Protein AF-A0A4Y2CU66-F1 (afdb_monomer)

Secondary structure (DSSP, 8-state):
----PPTTGGGT-HIIIIIHHHHHHHHTSS----HHHHHHHHHHHHHHPPTTHHHHHHHHHHHHHHHHHHTTT---GGG-----

pLDDT: mean 81.7, std 14.38, range [34.88, 96.12]

Foldseek 3Di:
DPPPQDPVNLLQDLCNPPVVVPLCCQLVVDDDDDPVSSVVSSVVCVVPPDPCPVVVSVVSNVVSVVQCVVVVNDDCVVVDDDDD

Mean predicted aligned error: 7.47 Å

Sequence (84 aa):
MDRTWPPRSTALNPLGFFFWGHTKSLVYETPVDSAEDLVARIVVDKINTTPGILERVRQSFLRRCELCNDTRGRCFEHLLRVFL

Organism: Araneus ventricosus (NCBI:txid182803)

Nearest PDB structures (foldseek):
  3k9k-assembly3_B  TM=8.432E-01  e=4.134E-01  Homo sapiens

InterPro domains:
  IPR036397 Ribonuclease H superfamily [G3DSA:3.30.420.10] (2-77)

Solvent-accessible surface area (backbone atoms only — not comparable to full-atom values): 5250 Å² total; per-residue (Å²): 134,85,80,83,69,60,91,78,44,51,76,68,36,61,58,61,67,39,49,56,53,52,52,47,58,62,54,62,68,48,91,73,90,44,72,66,56,48,53,51,40,55,55,50,50,69,71,65,57,59,88,65,50,67,55,52,50,51,55,50,46,51,54,42,52,52,49,30,57,78,51,70,68,45,94,49,71,93,72,56,76,91,73,131

Radius of gyration: 15.37 Å; Cα contacts (8 Å, |Δi|>4): 39; chains: 1; bounding box: 34×32×37 Å

Structure (mmCIF, N/CA/C/O backbone):
data_AF-A0A4Y2CU66-F1
#
_entry.id   AF-A0A4Y2CU66-F1
#
loop_
_atom_site.group_PDB
_atom_site.id
_atom_site.type_symbol
_atom_site.label_atom_id
_atom_site.label_alt_id
_atom_site.label_comp_id
_atom_site.label_asym_id
_atom_site.label_entity_id
_atom_site.label_seq_id
_atom_site.pdbx_PDB_ins_code
_atom_site.Cartn_x
_atom_site.Cartn_y
_atom_site.Cartn_z
_atom_site.occupancy
_atom_site.B_iso_or_equiv
_atom_site.auth_seq_id
_atom_site.auth_comp_id
_atom_site.auth_asym_id
_atom_site.auth_atom_id
_atom_site.pdbx_PDB_model_num
ATOM 1 N N . MET A 1 1 ? 10.265 23.352 -4.931 1.00 34.88 1 MET A N 1
ATOM 2 C CA . MET A 1 1 ? 10.549 22.018 -5.502 1.00 34.88 1 MET A CA 1
ATOM 3 C C . MET A 1 1 ? 9.277 21.521 -6.158 1.00 34.88 1 MET A 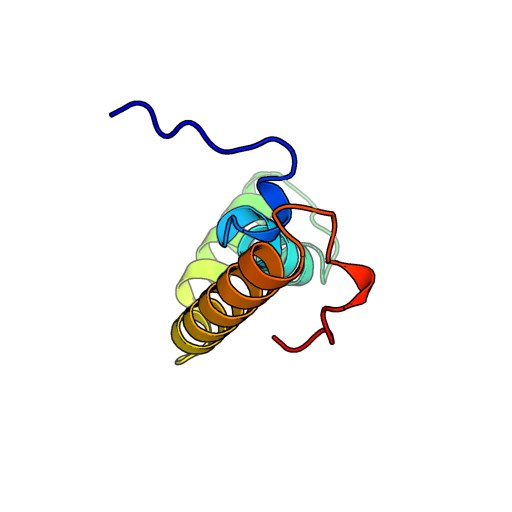C 1
ATOM 5 O O . MET A 1 1 ? 8.426 20.956 -5.485 1.00 34.88 1 MET A O 1
ATOM 9 N N . ASP A 1 2 ? 9.122 21.825 -7.441 1.00 41.69 2 ASP A N 1
ATOM 10 C CA . ASP A 1 2 ? 8.030 21.317 -8.263 1.00 41.69 2 ASP A CA 1
ATOM 11 C C . ASP A 1 2 ? 8.345 19.856 -8.611 1.00 41.69 2 ASP A C 1
ATOM 13 O O . ASP A 1 2 ? 9.262 19.574 -9.384 1.00 41.69 2 ASP A O 1
ATOM 17 N N . ARG A 1 3 ? 7.680 18.908 -7.941 1.00 42.97 3 ARG A N 1
ATOM 18 C CA . ARG A 1 3 ? 7.747 17.493 -8.320 1.00 42.97 3 ARG A CA 1
ATOM 19 C C . ARG A 1 3 ? 6.798 17.308 -9.497 1.00 42.97 3 ARG A C 1
ATOM 21 O O . ARG A 1 3 ? 5.667 16.864 -9.315 1.00 42.97 3 ARG A O 1
ATOM 28 N N . THR A 1 4 ? 7.275 17.657 -10.686 1.00 44.88 4 THR A N 1
ATOM 29 C CA . THR A 1 4 ? 6.627 17.383 -11.971 1.00 44.88 4 THR A CA 1
ATOM 30 C C . THR A 1 4 ? 6.531 15.876 -12.158 1.00 44.88 4 THR A C 1
ATOM 32 O O . THR A 1 4 ? 7.422 15.225 -12.700 1.00 44.88 4 THR A O 1
ATOM 35 N N . TRP A 1 5 ? 5.464 15.277 -1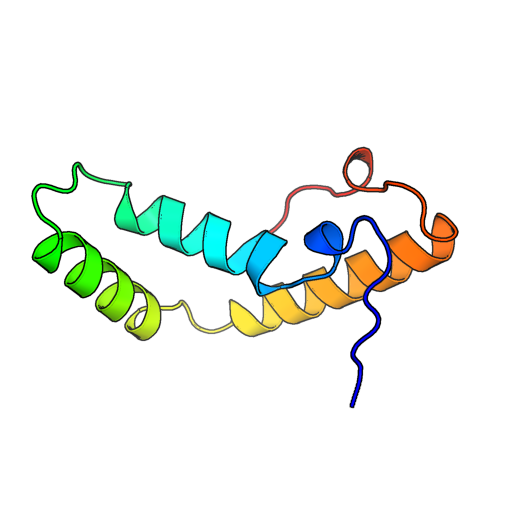1.635 1.00 53.94 5 TRP A N 1
ATOM 36 C CA . TRP A 1 5 ? 5.244 13.860 -11.838 1.00 53.94 5 TRP A CA 1
ATOM 37 C C . TRP A 1 5 ? 4.633 13.628 -13.224 1.00 53.94 5 TRP A C 1
ATOM 39 O O . TRP A 1 5 ? 3.630 14.266 -13.553 1.00 53.94 5 TRP A O 1
ATOM 49 N N . PRO A 1 6 ? 5.190 12.722 -14.045 1.00 51.72 6 PRO A N 1
ATOM 50 C CA . PRO A 1 6 ? 4.642 12.436 -15.364 1.00 51.72 6 PRO A CA 1
ATOM 51 C C . PRO A 1 6 ? 3.196 11.893 -15.306 1.00 51.72 6 PRO A C 1
ATOM 53 O O . PRO A 1 6 ? 2.798 11.258 -14.320 1.00 51.72 6 PRO A O 1
ATOM 56 N N . PRO A 1 7 ? 2.395 12.083 -16.372 1.00 48.25 7 PRO A N 1
ATOM 57 C CA . PRO A 1 7 ? 1.077 11.460 -16.494 1.00 48.25 7 PRO A CA 1
ATOM 58 C C . PRO A 1 7 ? 1.199 9.934 -16.329 1.00 48.25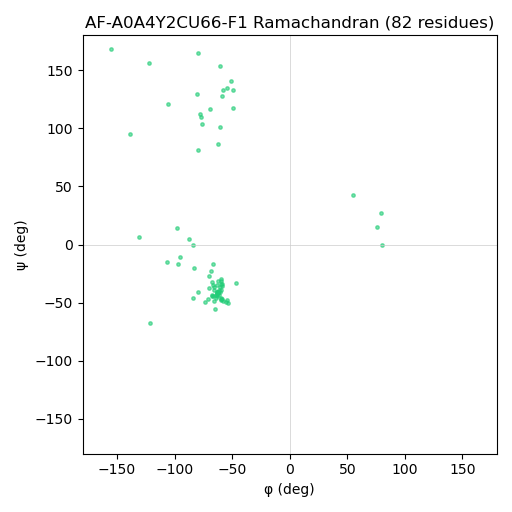 7 PRO A C 1
ATOM 60 O O . PRO A 1 7 ? 2.082 9.334 -16.935 1.00 48.25 7 PRO A O 1
ATOM 63 N N . ARG A 1 8 ? 0.307 9.305 -15.542 1.00 59.16 8 ARG A N 1
ATOM 64 C CA . ARG A 1 8 ? 0.383 7.896 -15.050 1.00 59.16 8 ARG A CA 1
ATOM 65 C C . ARG A 1 8 ? 1.311 7.657 -13.853 1.00 59.16 8 ARG A C 1
ATOM 67 O O . ARG A 1 8 ? 1.759 6.545 -13.587 1.00 59.16 8 ARG A O 1
ATOM 74 N N . SER A 1 9 ? 1.490 8.705 -13.053 1.00 62.34 9 SER A N 1
ATOM 75 C CA . SER A 1 9 ? 2.196 8.698 -11.774 1.00 62.34 9 SER A CA 1
ATOM 76 C C . SER A 1 9 ? 1.864 7.573 -10.805 1.00 62.34 9 SER A C 1
ATOM 78 O O . SER A 1 9 ? 2.709 7.136 -10.022 1.00 62.34 9 SER A O 1
ATOM 80 N N . THR A 1 10 ? 0.615 7.131 -10.836 1.00 67.50 10 THR A N 1
ATOM 81 C CA . THR A 1 10 ? 0.021 6.257 -9.833 1.00 67.50 10 THR A CA 1
ATOM 82 C C . THR A 1 10 ? 0.760 4.926 -9.720 1.00 67.50 10 THR A C 1
ATOM 84 O O . THR A 1 10 ? 0.878 4.393 -8.620 1.00 67.50 10 THR A O 1
ATOM 87 N N . ALA A 1 11 ? 1.332 4.431 -10.825 1.00 73.62 11 ALA A N 1
ATOM 88 C CA . ALA A 1 11 ? 2.140 3.215 -10.838 1.00 73.62 11 ALA A CA 1
ATOM 89 C C . ALA A 1 11 ? 3.478 3.362 -10.098 1.00 73.62 11 ALA A C 1
ATOM 91 O O . ALA A 1 11 ? 4.031 2.360 -9.653 1.00 73.62 11 ALA A O 1
ATOM 92 N N . LEU A 1 12 ? 3.988 4.583 -9.938 1.00 83.56 12 LEU A N 1
ATOM 93 C CA . LEU A 1 12 ? 5.251 4.870 -9.263 1.00 83.56 12 LEU A CA 1
ATOM 94 C C . LEU A 1 12 ? 5.056 5.504 -7.877 1.00 83.56 12 LEU A C 1
ATOM 96 O O . LEU A 1 12 ? 5.992 5.512 -7.094 1.00 83.56 12 LEU A O 1
ATOM 100 N N . ASN A 1 13 ? 3.872 6.012 -7.530 1.00 85.94 13 ASN A N 1
ATOM 101 C CA . ASN A 1 13 ? 3.609 6.571 -6.202 1.00 85.94 13 ASN A CA 1
ATOM 102 C C . ASN A 1 13 ? 3.380 5.452 -5.158 1.00 85.94 13 ASN A C 1
ATOM 104 O O . ASN A 1 13 ? 2.324 4.814 -5.212 1.00 85.94 13 ASN A O 1
ATOM 108 N N . PRO A 1 14 ? 4.272 5.247 -4.163 1.00 84.88 14 PRO A N 1
ATOM 109 C CA . PRO A 1 14 ? 4.103 4.211 -3.135 1.00 84.88 14 PRO A CA 1
ATOM 110 C C . PRO A 1 14 ? 2.827 4.356 -2.310 1.00 84.88 14 PRO A C 1
ATOM 112 O O . PRO A 1 14 ? 2.244 3.358 -1.887 1.00 84.88 14 PRO A O 1
ATOM 115 N N . LEU A 1 15 ? 2.338 5.584 -2.126 1.00 85.88 15 LEU A N 1
ATOM 116 C CA . LEU A 1 15 ? 1.065 5.800 -1.445 1.00 85.88 15 LEU A CA 1
ATOM 117 C C . LEU A 1 15 ? -0.119 5.321 -2.292 1.00 85.88 15 LEU A C 1
ATOM 119 O O . LEU A 1 15 ? -1.082 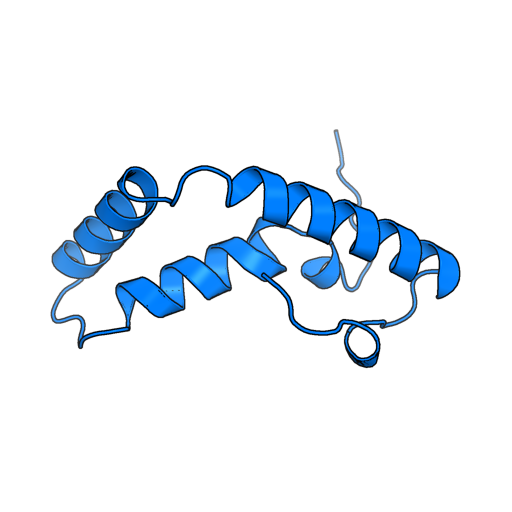4.767 -1.769 1.00 85.88 15 LEU A O 1
ATOM 123 N N . GLY A 1 16 ? -0.032 5.526 -3.607 1.00 85.38 16 GLY A N 1
ATOM 124 C CA . GLY A 1 16 ? -1.075 5.151 -4.554 1.00 85.38 16 GLY A CA 1
ATOM 125 C C . GLY A 1 16 ? -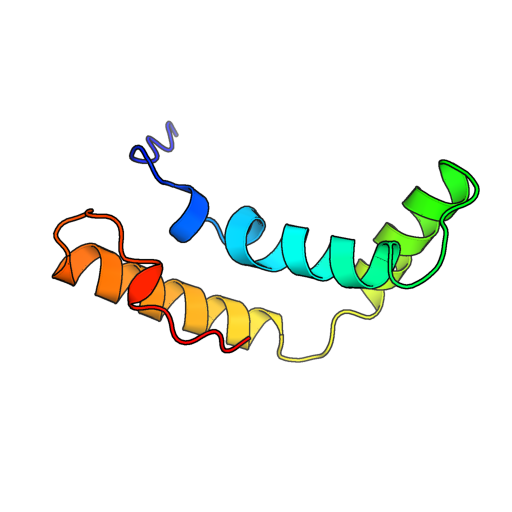1.133 3.647 -4.790 1.00 85.38 16 GLY A C 1
ATOM 126 O O . GLY A 1 16 ? -2.206 3.059 -4.702 1.00 85.38 16 GLY A O 1
ATOM 127 N N . PHE A 1 17 ? 0.010 3.015 -5.071 1.00 82.88 17 PHE A N 1
ATOM 128 C CA . PHE A 1 17 ? 0.027 1.596 -5.427 1.00 82.88 17 PHE A CA 1
ATOM 129 C C . PHE A 1 17 ? 0.024 0.640 -4.233 1.00 82.88 17 PHE A C 1
ATOM 131 O O . PHE A 1 17 ? -0.285 -0.535 -4.422 1.00 82.88 17 PHE A O 1
ATOM 138 N N . PHE A 1 18 ? 0.418 1.100 -3.041 1.00 87.25 18 PHE A N 1
ATOM 139 C CA . PHE A 1 18 ? 0.461 0.269 -1.839 1.00 87.25 18 PHE A CA 1
ATOM 140 C C . PHE A 1 18 ? -0.422 0.824 -0.727 1.00 87.25 18 PHE A C 1
ATOM 142 O O . PHE A 1 18 ? -1.427 0.195 -0.416 1.00 87.25 18 PHE A O 1
ATOM 149 N N . PHE A 1 19 ? -0.077 1.978 -0.144 1.00 86.19 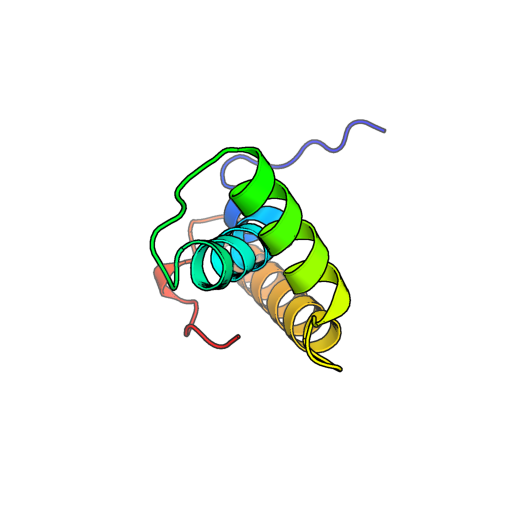19 PHE A N 1
ATOM 150 C CA . PHE A 1 19 ? -0.679 2.442 1.116 1.00 86.19 19 PHE A CA 1
ATOM 151 C C . PHE A 1 19 ? -2.210 2.484 1.054 1.00 86.19 19 PHE A C 1
ATOM 153 O O . PHE A 1 19 ? -2.881 1.880 1.881 1.00 86.19 19 PHE A O 1
ATOM 160 N N . TRP A 1 20 ? -2.777 3.104 0.017 1.00 86.31 20 TRP A N 1
ATOM 161 C CA . TRP A 1 20 ? -4.230 3.168 -0.143 1.00 86.31 20 TRP A CA 1
ATOM 162 C C . TRP A 1 20 ? -4.910 1.852 -0.489 1.00 86.31 20 TRP A C 1
ATOM 164 O O . TRP A 1 20 ? -6.070 1.685 -0.124 1.00 86.31 20 TRP A O 1
ATOM 174 N N . GLY A 1 21 ? -4.228 0.914 -1.142 1.00 87.25 21 GLY A N 1
ATOM 175 C CA . GLY A 1 21 ? -4.762 -0.438 -1.315 1.00 87.25 21 GLY A CA 1
ATOM 176 C C . GLY A 1 21 ? -4.763 -1.209 0.005 1.00 87.25 21 GLY A C 1
ATOM 177 O O . GLY A 1 21 ? -5.777 -1.787 0.387 1.00 87.25 21 GLY A O 1
ATOM 178 N N . HIS A 1 22 ? -3.642 -1.156 0.723 1.00 86.81 22 HIS A N 1
ATOM 179 C CA . HIS A 1 22 ? -3.420 -1.867 1.977 1.00 86.81 22 HIS A CA 1
ATOM 180 C C . HIS A 1 22 ? -4.353 -1.385 3.090 1.00 86.81 22 HIS A C 1
ATOM 182 O O . HIS A 1 22 ? -5.136 -2.173 3.613 1.00 86.81 22 HIS A O 1
ATOM 188 N N . THR A 1 23 ? -4.354 -0.080 3.374 1.00 87.88 23 THR A N 1
ATOM 189 C CA . THR A 1 23 ? -5.198 0.500 4.422 1.00 87.88 23 THR A CA 1
ATOM 190 C C . THR A 1 23 ? -6.676 0.289 4.122 1.00 87.88 23 THR A C 1
ATOM 192 O O . THR A 1 23 ? -7.430 -0.046 5.026 1.00 87.88 23 THR A O 1
ATOM 195 N N . LYS A 1 24 ? -7.118 0.394 2.858 1.00 88.06 24 LYS A N 1
ATOM 196 C CA . LYS A 1 24 ? -8.512 0.067 2.514 1.00 88.06 24 LYS A CA 1
ATOM 197 C C . LYS A 1 24 ? -8.838 -1.403 2.766 1.00 88.06 24 LYS A C 1
ATOM 199 O O . LYS A 1 24 ? -9.904 -1.680 3.299 1.00 88.06 24 LYS A O 1
ATOM 204 N N . SER A 1 25 ? -7.945 -2.324 2.403 1.00 89.25 25 SER A N 1
ATOM 205 C CA . SER A 1 25 ? -8.165 -3.757 2.626 1.00 89.25 25 SER A CA 1
ATOM 206 C C . SER A 1 25 ? -8.363 -4.091 4.103 1.00 89.25 25 SER A C 1
ATOM 208 O O . SER A 1 25 ? -9.145 -4.981 4.403 1.00 89.25 25 SER A O 1
ATOM 210 N N . LEU A 1 26 ? -7.665 -3.392 5.002 1.00 88.25 26 LEU A N 1
ATOM 211 C CA . LEU A 1 26 ? -7.743 -3.627 6.445 1.00 88.25 26 LEU A CA 1
ATOM 212 C C . LEU A 1 26 ? -8.924 -2.896 7.087 1.00 88.25 26 LEU A C 1
ATOM 214 O O . LEU A 1 26 ? -9.689 -3.471 7.851 1.00 88.25 26 LEU A O 1
ATOM 218 N N . VAL A 1 27 ? -9.117 -1.624 6.740 1.00 90.50 27 VAL A N 1
ATOM 219 C CA . VAL A 1 27 ? -10.200 -0.796 7.286 1.00 90.50 27 VAL A CA 1
ATOM 220 C C . VAL A 1 27 ? -11.576 -1.355 6.925 1.00 90.50 27 VAL A C 1
ATOM 222 O O . VAL A 1 27 ? -12.468 -1.363 7.774 1.00 90.50 27 VAL A O 1
ATOM 225 N N . TYR A 1 28 ? -11.735 -1.821 5.682 1.00 92.56 28 TYR A N 1
ATOM 226 C CA . TYR A 1 28 ? -12.991 -2.351 5.151 1.00 92.56 28 TYR A CA 1
ATOM 227 C C . TYR A 1 28 ? -13.071 -3.884 5.200 1.00 92.56 28 TYR A C 1
ATOM 229 O O . TYR A 1 28 ? -13.954 -4.460 4.566 1.00 92.56 28 TYR A O 1
ATOM 237 N N . GLU A 1 29 ? -12.181 -4.556 5.941 1.00 91.25 29 GLU A N 1
ATOM 238 C CA . GLU A 1 29 ? -12.294 -6.001 6.196 1.00 91.25 29 GLU A CA 1
ATOM 239 C C . GLU A 1 29 ? -13.613 -6.338 6.909 1.00 91.25 29 GLU A C 1
ATOM 241 O O . GLU A 1 29 ? -14.241 -7.362 6.647 1.00 91.25 29 GLU A O 1
ATOM 246 N N . THR A 1 30 ? -14.069 -5.430 7.772 1.00 91.81 30 THR A N 1
ATOM 247 C CA . THR A 1 30 ? -15.384 -5.479 8.414 1.00 91.81 30 THR A CA 1
ATOM 248 C C . THR A 1 30 ? -16.167 -4.203 8.101 1.00 91.81 30 THR A C 1
ATOM 250 O O . THR A 1 30 ? -15.548 -3.170 7.815 1.00 91.81 30 THR A O 1
ATOM 253 N N . PRO A 1 31 ? -17.515 -4.230 8.154 1.00 93.62 31 PRO A N 1
ATOM 254 C CA . PRO A 1 31 ? -18.326 -3.024 8.006 1.00 93.62 31 PRO A CA 1
ATOM 255 C C . PRO A 1 31 ? -17.852 -1.913 8.949 1.00 93.62 31 PRO A C 1
ATOM 257 O O . PRO A 1 31 ? -17.432 -2.181 10.075 1.00 93.62 31 PRO A O 1
ATOM 260 N N . VAL A 1 32 ? -17.868 -0.680 8.449 1.00 93.81 32 VAL A N 1
ATOM 261 C CA . VAL A 1 32 ? -17.506 0.524 9.203 1.00 93.81 32 VAL A CA 1
ATOM 262 C C . VAL A 1 32 ? -18.796 1.262 9.522 1.00 93.81 32 VAL A C 1
ATOM 264 O O . VAL A 1 32 ? -19.518 1.653 8.603 1.00 93.81 32 VAL A O 1
ATOM 267 N N . ASP A 1 33 ? -19.071 1.458 10.808 1.00 93.50 33 ASP A N 1
ATOM 268 C CA . ASP A 1 33 ? -20.371 1.957 11.275 1.00 93.50 33 ASP A CA 1
ATOM 269 C C . ASP A 1 33 ? -20.386 3.474 11.527 1.00 93.50 33 ASP A C 1
ATOM 271 O O . ASP A 1 33 ? -21.454 4.083 11.608 1.00 93.50 33 ASP A O 1
ATOM 275 N N . SER A 1 34 ? -19.214 4.116 11.636 1.00 96.12 34 SER A N 1
ATOM 276 C CA . SER A 1 34 ? -19.106 5.567 11.830 1.00 96.12 34 SER A CA 1
ATOM 277 C C . SER A 1 34 ? -17.774 6.153 11.344 1.00 96.12 34 SER A C 1
ATOM 279 O O . SER A 1 34 ? -16.812 5.438 11.046 1.00 96.12 34 SER A O 1
ATOM 281 N N . ALA A 1 35 ? -17.701 7.485 11.270 1.00 95.00 35 ALA A N 1
ATOM 282 C CA . ALA A 1 35 ? -16.470 8.189 10.918 1.00 95.00 35 ALA A CA 1
ATOM 283 C C . ALA A 1 35 ? -15.388 8.045 12.005 1.00 95.00 35 ALA A C 1
ATOM 285 O O . ALA A 1 35 ? -14.198 7.996 11.697 1.00 95.00 35 ALA A O 1
ATOM 286 N N . GLU A 1 36 ? -15.784 7.950 13.271 1.00 96.00 36 GLU A N 1
ATOM 287 C CA . GLU A 1 36 ? -14.880 7.746 14.404 1.00 96.00 36 GLU A CA 1
ATOM 288 C C . GLU A 1 36 ? -14.240 6.354 14.355 1.00 96.00 36 GLU A C 1
ATOM 290 O O . GLU A 1 36 ? -13.025 6.237 14.520 1.00 96.00 36 GLU A O 1
ATOM 295 N N . ASP A 1 37 ? -15.032 5.317 14.058 1.00 93.75 37 ASP A N 1
ATOM 296 C CA . ASP A 1 37 ? -14.543 3.948 13.848 1.00 93.75 37 ASP A CA 1
ATOM 297 C C . ASP A 1 37 ? -13.568 3.887 12.661 1.00 93.75 37 ASP A C 1
ATOM 299 O O . ASP A 1 37 ? -12.470 3.335 12.770 1.00 93.75 37 ASP A O 1
ATOM 303 N N . LEU A 1 38 ? -13.899 4.567 11.557 1.00 92.94 38 LEU A N 1
ATOM 304 C CA . LEU A 1 38 ? -13.008 4.696 10.404 1.00 92.94 38 LEU A CA 1
ATOM 305 C C . LEU A 1 38 ? -11.638 5.278 10.792 1.00 92.94 38 LEU A C 1
ATOM 307 O O . LEU A 1 38 ? -10.595 4.725 10.432 1.00 92.94 38 LEU A O 1
ATOM 311 N N . VAL A 1 39 ? -11.629 6.393 11.527 1.00 93.69 39 VAL A N 1
ATOM 312 C CA . VAL A 1 39 ? -10.392 7.056 11.969 1.00 93.69 39 VAL A CA 1
ATOM 313 C C . VAL A 1 39 ? -9.604 6.156 12.920 1.00 93.69 39 VAL A C 1
ATOM 315 O O . VAL A 1 39 ? -8.388 6.028 12.759 1.00 93.69 39 VAL A O 1
ATOM 318 N N . ALA A 1 40 ? -10.275 5.496 13.866 1.00 92.19 40 ALA A N 1
ATOM 319 C CA . ALA A 1 40 ? -9.634 4.581 14.804 1.00 92.19 40 ALA A CA 1
ATOM 320 C C . ALA A 1 40 ? -8.929 3.427 14.074 1.00 92.19 40 ALA A C 1
ATOM 322 O O . ALA A 1 40 ? -7.755 3.158 14.342 1.00 92.19 40 ALA A O 1
ATOM 323 N N . ARG A 1 41 ? -9.588 2.803 13.089 1.00 91.62 41 ARG A N 1
ATOM 324 C CA . ARG A 1 41 ? -9.007 1.708 12.292 1.00 91.62 41 ARG A CA 1
ATOM 325 C C . ARG A 1 41 ? -7.791 2.148 11.482 1.00 91.62 41 ARG A C 1
ATOM 327 O O . ARG A 1 41 ? -6.794 1.432 11.460 1.00 91.62 41 ARG A O 1
ATOM 334 N N . ILE A 1 42 ? -7.825 3.339 10.878 1.00 89.81 42 ILE A N 1
ATOM 335 C CA . ILE A 1 42 ? -6.672 3.893 10.142 1.00 89.81 42 ILE A CA 1
ATOM 336 C C . ILE A 1 42 ? -5.470 4.109 11.076 1.00 89.81 42 ILE A C 1
ATOM 338 O O . ILE A 1 42 ? -4.327 3.839 10.700 1.00 89.81 42 ILE A O 1
ATOM 342 N N . VAL A 1 43 ? -5.704 4.595 12.299 1.00 89.75 43 VAL A N 1
ATOM 343 C CA . VAL A 1 43 ? -4.631 4.795 13.288 1.00 89.75 43 VAL A CA 1
ATOM 344 C C . VAL A 1 43 ? -4.044 3.455 13.736 1.00 89.75 43 VAL A C 1
ATOM 346 O O . VAL A 1 43 ? -2.822 3.320 13.789 1.00 89.75 43 VAL A O 1
ATOM 349 N N . VAL A 1 44 ? -4.893 2.462 14.012 1.00 86.81 44 VAL A N 1
ATOM 350 C CA . VAL A 1 44 ? -4.472 1.113 14.422 1.00 86.81 44 VAL A CA 1
ATOM 351 C C . VAL A 1 44 ? -3.675 0.410 13.319 1.00 86.81 44 VAL A C 1
ATOM 353 O O . VAL A 1 44 ? -2.616 -0.142 13.608 1.00 86.81 44 VAL A O 1
ATOM 356 N N . ASP A 1 45 ? -4.114 0.486 12.060 1.00 84.62 45 ASP A N 1
ATOM 357 C CA . ASP A 1 45 ? -3.386 -0.045 10.893 1.00 84.62 45 ASP A CA 1
ATOM 358 C C . ASP A 1 45 ? -1.952 0.510 10.816 1.00 84.62 45 ASP A C 1
ATOM 360 O O . ASP A 1 45 ? -0.960 -0.224 10.733 1.00 84.62 45 ASP A O 1
ATOM 364 N N . LYS A 1 46 ? -1.818 1.831 10.965 1.00 79.81 46 LYS A N 1
ATOM 365 C CA . LYS A 1 46 ? -0.515 2.505 10.934 1.00 79.81 46 LYS A CA 1
ATOM 366 C C . LYS A 1 46 ? 0.422 2.050 12.060 1.00 79.81 46 LYS A C 1
ATOM 368 O O . LYS A 1 46 ? 1.638 2.063 11.875 1.00 79.81 46 LYS A O 1
ATOM 373 N N . ILE A 1 47 ? -0.119 1.670 13.217 1.00 78.81 47 ILE A N 1
ATOM 374 C CA . ILE A 1 47 ? 0.659 1.170 14.362 1.00 78.81 47 ILE A CA 1
ATOM 375 C C . ILE A 1 47 ? 1.044 -0.301 14.153 1.00 78.81 47 ILE A C 1
ATOM 377 O O . ILE A 1 47 ? 2.177 -0.684 14.436 1.00 78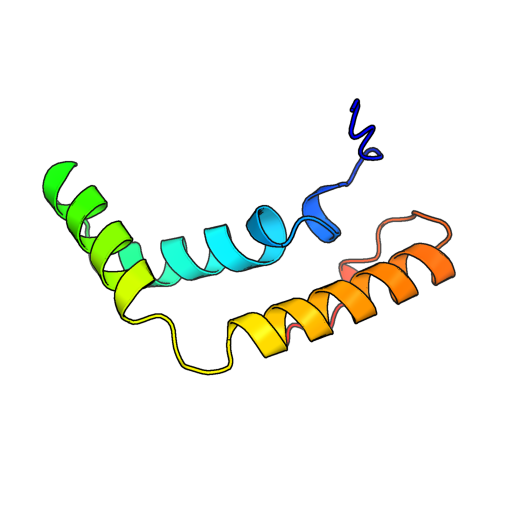.81 47 ILE A O 1
ATOM 381 N N . ASN A 1 48 ? 0.128 -1.110 13.620 1.00 78.69 48 ASN A N 1
ATOM 382 C CA . ASN A 1 48 ? 0.292 -2.559 13.456 1.00 78.69 48 ASN A CA 1
ATOM 383 C C . ASN A 1 48 ? 0.982 -2.970 12.148 1.00 78.69 48 ASN A C 1
ATOM 385 O O . ASN A 1 48 ? 1.107 -4.160 11.851 1.00 78.69 48 ASN A O 1
ATOM 389 N N . THR A 1 49 ? 1.436 -1.993 11.367 1.00 79.88 49 THR A N 1
ATOM 390 C CA . THR A 1 49 ? 2.140 -2.192 10.102 1.00 79.88 49 THR A CA 1
ATOM 391 C C . THR A 1 49 ? 3.272 -3.214 10.273 1.00 79.88 49 THR A C 1
ATOM 393 O O . THR A 1 49 ? 4.219 -3.011 11.035 1.00 79.88 49 THR A O 1
ATOM 396 N N . THR A 1 50 ? 3.167 -4.337 9.555 1.00 80.81 50 THR A N 1
ATOM 397 C CA . THR A 1 50 ? 4.058 -5.490 9.729 1.00 80.81 50 THR A CA 1
ATOM 398 C C . THR A 1 50 ? 5.525 -5.102 9.515 1.00 80.81 50 THR A C 1
ATOM 400 O O . THR A 1 50 ? 5.849 -4.483 8.491 1.00 80.81 50 THR A O 1
ATOM 403 N N . PRO A 1 51 ? 6.450 -5.516 10.403 1.00 82.19 51 PRO A N 1
ATOM 404 C CA . PRO A 1 51 ? 7.876 -5.315 10.187 1.00 82.19 51 PRO A CA 1
ATOM 405 C C . PRO A 1 51 ? 8.310 -5.780 8.786 1.00 82.19 51 PRO A C 1
ATOM 407 O O . PRO A 1 51 ? 7.919 -6.844 8.303 1.00 82.19 51 PRO A O 1
ATOM 410 N N . GLY A 1 52 ? 9.087 -4.949 8.090 1.00 85.56 52 GLY A N 1
ATOM 411 C CA . GLY A 1 52 ? 9.580 -5.252 6.742 1.00 85.56 52 GLY A CA 1
ATOM 412 C C . GLY A 1 52 ? 8.590 -5.013 5.595 1.00 85.56 52 GLY A C 1
ATOM 413 O O . GLY A 1 52 ? 8.960 -5.210 4.436 1.00 85.56 52 GLY A O 1
ATOM 414 N N . ILE A 1 53 ? 7.357 -4.554 5.845 1.00 87.25 53 ILE A N 1
ATOM 415 C CA . ILE A 1 53 ? 6.455 -4.158 4.749 1.00 87.25 53 ILE A CA 1
ATOM 416 C C . ILE A 1 53 ? 6.988 -2.935 3.992 1.00 87.25 53 ILE A C 1
ATOM 418 O O . ILE A 1 53 ? 6.979 -2.924 2.767 1.00 87.25 53 ILE A O 1
ATOM 422 N N . LEU A 1 54 ? 7.567 -1.956 4.695 1.00 87.44 54 LEU A N 1
ATOM 423 C CA . LEU A 1 54 ? 8.184 -0.784 4.064 1.00 87.44 54 LEU A CA 1
ATOM 424 C C . LEU A 1 54 ? 9.379 -1.163 3.182 1.00 87.44 54 LEU A C 1
ATOM 426 O O . LEU A 1 54 ? 9.569 -0.582 2.117 1.00 87.44 54 LEU A O 1
ATOM 430 N N . GLU A 1 55 ? 10.144 -2.177 3.586 1.00 91.25 55 GLU A N 1
ATOM 431 C CA . GLU A 1 55 ? 11.248 -2.694 2.780 1.00 91.25 55 GLU A CA 1
ATOM 432 C C . GLU A 1 55 ? 10.724 -3.365 1.503 1.00 91.25 55 GLU A C 1
ATOM 434 O O . GLU A 1 55 ? 11.204 -3.075 0.410 1.00 91.25 55 GLU A O 1
ATOM 439 N N . ARG A 1 56 ? 9.656 -4.167 1.594 1.00 89.62 56 ARG A N 1
ATOM 440 C CA . ARG A 1 56 ? 8.980 -4.733 0.411 1.00 89.62 56 ARG A CA 1
ATOM 441 C C . ARG A 1 56 ? 8.431 -3.655 -0.523 1.00 89.62 56 ARG A C 1
ATOM 443 O O . ARG A 1 56 ? 8.579 -3.767 -1.740 1.00 89.62 56 ARG A O 1
ATOM 450 N N . VAL A 1 57 ? 7.855 -2.588 0.027 1.00 90.06 57 VAL A N 1
ATOM 451 C CA . VAL A 1 57 ? 7.373 -1.430 -0.744 1.00 90.06 57 VAL A CA 1
ATOM 452 C C . VAL A 1 57 ? 8.525 -0.729 -1.454 1.00 90.06 57 VAL A C 1
ATOM 454 O O . VAL A 1 57 ? 8.394 -0.401 -2.633 1.00 90.06 57 VAL A O 1
ATOM 457 N N . ARG A 1 58 ? 9.671 -0.559 -0.784 1.00 90.56 58 ARG A N 1
ATOM 458 C CA . ARG A 1 58 ? 10.891 -0.001 -1.382 1.00 90.56 58 ARG A CA 1
ATOM 459 C C . ARG A 1 58 ? 11.380 -0.849 -2.554 1.00 90.56 58 ARG A C 1
ATOM 461 O O . ARG A 1 58 ? 11.629 -0.308 -3.628 1.00 90.56 58 ARG A O 1
ATOM 468 N N . GLN A 1 59 ? 11.455 -2.168 -2.384 1.00 92.00 59 GLN A N 1
ATOM 469 C CA . GLN A 1 59 ? 11.845 -3.086 -3.462 1.00 92.00 59 GLN A CA 1
ATOM 470 C C . GLN A 1 59 ? 10.847 -3.059 -4.629 1.00 92.00 59 GLN A C 1
ATOM 472 O O . GLN A 1 59 ? 11.240 -3.030 -5.794 1.00 92.00 59 GLN A O 1
ATOM 477 N N . SER A 1 60 ? 9.546 -3.013 -4.330 1.00 90.06 60 SER A N 1
ATOM 478 C CA . SER A 1 60 ? 8.492 -2.885 -5.342 1.00 90.06 60 SER A CA 1
ATOM 479 C C . SER A 1 60 ? 8.611 -1.574 -6.122 1.00 90.06 60 SER A C 1
ATOM 481 O O . SER A 1 60 ? 8.503 -1.579 -7.347 1.00 90.06 60 SER A O 1
ATOM 483 N N . PHE A 1 61 ? 8.898 -0.462 -5.439 1.00 90.25 61 PHE A N 1
ATOM 484 C CA . PHE A 1 61 ? 9.138 0.835 -6.070 1.00 90.25 61 PHE A CA 1
ATOM 485 C C . PHE A 1 61 ? 10.330 0.789 -7.034 1.00 90.25 61 PHE A C 1
ATOM 487 O O . PHE A 1 61 ? 10.187 1.223 -8.174 1.00 90.25 61 PHE A O 1
ATOM 494 N N . LEU A 1 62 ? 11.463 0.204 -6.627 1.00 91.69 62 LEU A N 1
ATOM 495 C CA . LEU A 1 62 ? 12.637 0.065 -7.498 1.00 91.69 62 LEU A CA 1
ATOM 496 C C . LEU A 1 62 ? 12.318 -0.735 -8.768 1.00 91.69 62 LEU A C 1
ATOM 498 O O . LEU A 1 62 ? 12.574 -0.247 -9.867 1.00 91.69 62 LEU A O 1
ATOM 502 N N . ARG A 1 63 ? 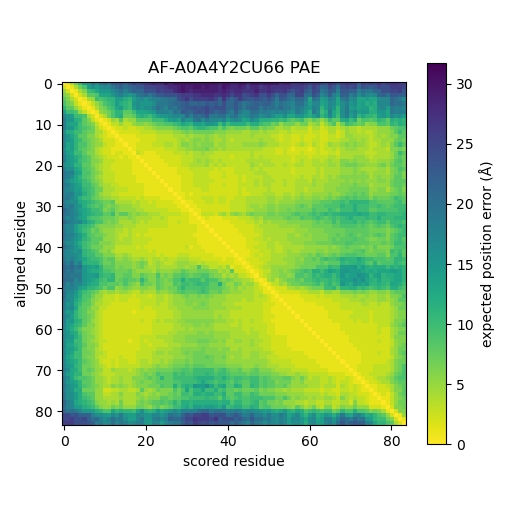11.644 -1.887 -8.641 1.00 89.94 63 ARG A N 1
ATOM 503 C CA . ARG A 1 63 ? 11.210 -2.680 -9.807 1.00 89.94 63 ARG A CA 1
ATOM 504 C C . ARG A 1 63 ? 10.270 -1.911 -10.733 1.00 89.94 63 ARG A C 1
ATOM 506 O O . ARG A 1 63 ? 10.358 -2.028 -11.951 1.00 89.94 63 ARG A O 1
ATOM 513 N N . ARG A 1 64 ? 9.348 -1.120 -10.174 1.00 90.00 64 ARG A N 1
ATOM 514 C CA . ARG A 1 64 ? 8.437 -0.277 -10.965 1.00 90.00 64 ARG A CA 1
ATOM 515 C C . ARG A 1 64 ? 9.201 0.823 -11.709 1.00 90.00 64 ARG A C 1
ATOM 517 O O . ARG A 1 64 ? 8.850 1.117 -12.847 1.00 90.00 64 ARG A O 1
ATOM 524 N N . CYS A 1 65 ? 10.244 1.400 -11.110 1.00 88.88 65 CYS A N 1
ATOM 525 C CA . CYS A 1 65 ? 11.120 2.368 -11.777 1.00 88.88 65 CYS A CA 1
ATOM 526 C C . CYS A 1 65 ? 11.887 1.739 -12.947 1.00 88.88 65 CYS A C 1
ATOM 528 O O . CYS A 1 65 ? 11.904 2.319 -14.032 1.00 88.88 65 CYS A O 1
ATOM 530 N N . GLU A 1 66 ? 12.471 0.555 -12.752 1.00 90.75 66 GLU A N 1
ATOM 531 C CA . GLU A 1 66 ? 13.154 -0.199 -13.815 1.00 90.75 66 GLU A CA 1
ATOM 532 C C . GLU A 1 66 ? 12.199 -0.481 -14.978 1.00 90.75 66 GLU A C 1
ATOM 534 O O . GLU A 1 66 ? 12.474 -0.132 -16.123 1.00 90.75 66 GLU A O 1
ATOM 539 N N . LEU A 1 67 ? 11.004 -0.983 -14.671 1.00 88.12 67 LEU A N 1
ATOM 540 C CA . LEU A 1 67 ? 10.003 -1.304 -15.681 1.00 88.12 67 LEU A CA 1
ATOM 541 C C . LEU A 1 67 ? 9.470 -0.059 -16.407 1.00 88.12 67 LEU A C 1
ATOM 543 O O . LEU A 1 67 ? 9.208 -0.091 -17.611 1.00 88.12 67 LEU A O 1
ATOM 547 N N . CYS A 1 68 ? 9.344 1.067 -15.702 1.00 87.88 68 CYS A N 1
ATOM 548 C CA . CYS A 1 68 ? 9.029 2.358 -16.308 1.00 87.88 68 CYS A CA 1
ATOM 549 C C . CYS A 1 68 ? 10.118 2.796 -17.296 1.00 87.88 68 CYS A C 1
ATOM 551 O O . CYS A 1 68 ? 9.803 3.316 -18.369 1.00 87.88 68 CYS A O 1
ATOM 553 N N . ASN A 1 69 ? 11.389 2.586 -16.955 1.00 89.12 69 ASN A N 1
ATOM 554 C CA . ASN A 1 69 ? 12.508 2.895 -17.836 1.00 89.12 69 ASN A CA 1
ATOM 555 C C . ASN A 1 69 ? 12.501 1.993 -19.083 1.00 89.12 69 ASN A C 1
ATOM 557 O O . ASN A 1 69 ? 12.521 2.500 -20.206 1.00 89.12 69 ASN A O 1
ATOM 561 N N . ASP A 1 70 ? 12.350 0.680 -18.901 1.00 89.56 70 ASP A N 1
ATOM 562 C CA . ASP A 1 70 ? 12.320 -0.309 -19.989 1.00 89.56 70 ASP A CA 1
ATOM 563 C C . ASP A 1 70 ? 11.170 -0.060 -20.972 1.00 89.56 70 ASP A C 1
ATOM 565 O O . ASP A 1 70 ? 11.302 -0.194 -22.192 1.00 89.56 70 ASP A O 1
ATOM 569 N N . THR A 1 71 ? 10.025 0.375 -20.450 1.00 87.88 71 THR A N 1
ATOM 570 C CA . THR A 1 71 ? 8.841 0.687 -21.258 1.00 87.88 71 THR A CA 1
ATOM 571 C C . THR A 1 71 ? 8.856 2.099 -21.841 1.00 87.88 71 THR A C 1
ATOM 573 O O . THR A 1 71 ? 7.935 2.447 -22.592 1.00 87.88 71 THR A O 1
ATOM 576 N N . ARG A 1 72 ? 9.903 2.892 -21.563 1.00 87.62 72 ARG A N 1
ATOM 577 C CA . ARG A 1 72 ? 10.050 4.307 -21.947 1.00 87.62 72 ARG A CA 1
ATOM 578 C C . ARG A 1 72 ? 8.870 5.165 -21.474 1.00 87.62 72 ARG A C 1
ATOM 580 O O . ARG A 1 72 ? 8.332 5.970 -22.232 1.00 87.62 72 ARG A O 1
ATOM 587 N N . GLY A 1 73 ? 8.422 4.945 -20.239 1.00 82.50 73 GLY A N 1
ATOM 588 C CA . GLY A 1 73 ? 7.304 5.667 -19.622 1.00 82.50 73 GLY A CA 1
ATOM 589 C C . GLY A 1 73 ? 5.912 5.254 -20.118 1.00 82.50 73 GLY A C 1
ATOM 590 O O . GLY A 1 73 ? 4.936 5.978 -19.898 1.00 82.50 73 GLY A O 1
ATOM 591 N N . ARG A 1 74 ? 5.788 4.114 -20.811 1.00 84.00 74 ARG A N 1
ATOM 592 C CA . ARG A 1 74 ? 4.482 3.544 -21.186 1.00 84.00 74 ARG A CA 1
ATOM 593 C C . ARG A 1 74 ? 3.849 2.802 -20.004 1.00 84.00 74 ARG A C 1
ATOM 595 O O . ARG A 1 74 ? 4.506 2.502 -19.021 1.00 84.00 74 ARG A O 1
ATOM 602 N N . CYS A 1 75 ? 2.550 2.525 -20.111 1.00 81.94 75 CYS A N 1
ATOM 603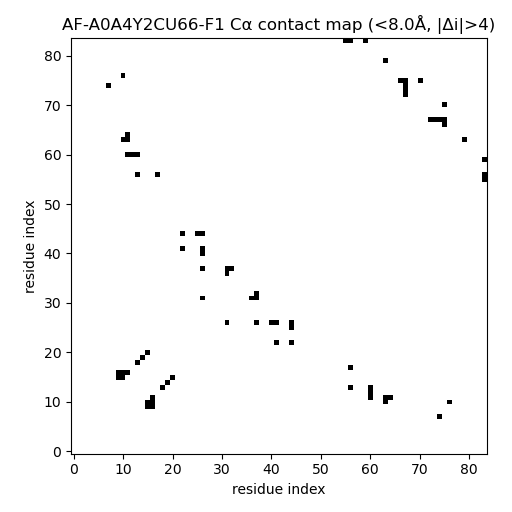 C CA . CYS A 1 75 ? 1.807 1.719 -19.140 1.00 81.94 75 CYS A CA 1
ATOM 604 C C . CYS A 1 75 ? 2.435 0.323 -19.028 1.00 81.94 75 CYS A C 1
ATOM 606 O O . CYS A 1 75 ? 2.645 -0.347 -20.042 1.00 81.94 75 CYS A O 1
ATOM 608 N N . PHE A 1 76 ? 2.732 -0.092 -17.802 1.00 84.56 76 PHE A N 1
ATOM 609 C CA . PHE A 1 76 ? 3.465 -1.320 -17.495 1.00 84.56 76 PHE A CA 1
ATOM 610 C C . PHE A 1 76 ? 2.772 -2.172 -16.431 1.00 84.56 76 PHE A C 1
ATOM 612 O O . PHE A 1 76 ? 3.296 -3.194 -16.002 1.00 84.56 76 PHE A O 1
ATOM 619 N N . GLU A 1 77 ? 1.570 -1.785 -16.019 1.00 81.38 77 GLU A N 1
ATOM 620 C CA . GLU A 1 77 ? 0.783 -2.456 -14.992 1.00 81.38 77 GLU A CA 1
ATOM 621 C C . GLU A 1 77 ? 0.500 -3.920 -15.358 1.00 81.38 77 GLU A C 1
ATOM 623 O O . GLU A 1 77 ? 0.547 -4.781 -14.488 1.00 81.38 77 GLU A O 1
ATOM 628 N N . HIS A 1 78 ? 0.320 -4.225 -16.648 1.00 80.88 78 HIS A N 1
ATOM 629 C CA . HIS A 1 78 ? 0.159 -5.594 -17.157 1.00 80.88 78 HIS A CA 1
ATOM 630 C C . HIS A 1 78 ? 1.417 -6.473 -17.007 1.00 80.88 78 HIS A C 1
ATOM 632 O O . HIS A 1 78 ? 1.327 -7.694 -17.103 1.00 80.88 78 HIS A O 1
ATOM 638 N N . LEU A 1 79 ? 2.586 -5.865 -16.781 1.00 81.94 79 LEU A N 1
ATOM 639 C CA . LEU A 1 79 ? 3.864 -6.550 -16.565 1.00 81.94 79 LEU A CA 1
ATOM 640 C C . LEU A 1 79 ? 4.170 -6.739 -15.072 1.00 81.94 79 LEU A C 1
ATOM 642 O O . LEU A 1 79 ? 5.091 -7.476 -14.716 1.00 81.94 79 LEU A O 1
ATOM 646 N N . LEU A 1 80 ? 3.405 -6.095 -14.184 1.00 80.75 80 LEU A N 1
ATOM 647 C CA . LEU A 1 80 ? 3.562 -6.257 -12.745 1.00 80.75 80 LEU A CA 1
ATOM 648 C C . LEU A 1 80 ? 2.936 -7.586 -12.311 1.00 80.75 80 LEU A C 1
ATOM 650 O O . LEU A 1 80 ? 1.717 -7.731 -12.255 1.00 80.75 80 LEU A O 1
ATOM 654 N N . ARG A 1 81 ? 3.771 -8.554 -11.923 1.00 66.88 81 ARG A N 1
ATOM 655 C CA . ARG A 1 81 ? 3.303 -9.668 -11.087 1.00 66.88 81 ARG A CA 1
ATOM 656 C C . ARG A 1 81 ? 2.988 -9.092 -9.710 1.00 66.88 81 ARG A C 1
ATOM 658 O O . ARG A 1 81 ? 3.881 -8.545 -9.063 1.00 66.88 81 ARG A O 1
ATOM 665 N N . VAL A 1 82 ? 1.726 -9.157 -9.293 1.00 57.81 82 VAL A N 1
ATOM 666 C CA . VAL A 1 82 ? 1.289 -8.678 -7.976 1.00 57.81 82 VAL A CA 1
ATOM 667 C C . VAL A 1 82 ? 2.034 -9.476 -6.904 1.00 57.81 82 VAL A C 1
ATOM 669 O O . VAL A 1 82 ? 1.700 -10.619 -6.630 1.00 57.81 82 VAL A O 1
ATOM 672 N N . PHE A 1 83 ? 3.074 -8.875 -6.335 1.00 47.41 83 PHE A N 1
ATOM 673 C CA . PHE A 1 83 ? 3.724 -9.334 -5.116 1.00 47.41 83 PHE A CA 1
ATOM 674 C C . PHE A 1 83 ? 4.027 -8.105 -4.265 1.00 47.41 83 PHE A C 1
ATOM 676 O O . PHE A 1 83 ? 5.040 -7.419 -4.459 1.00 47.41 83 PHE A O 1
ATOM 683 N N . LEU A 1 84 ? 3.102 -7.826 -3.353 1.00 51.16 84 LEU A N 1
ATOM 684 C CA . LEU A 1 84 ? 3.399 -7.267 -2.042 1.00 51.16 84 LEU A CA 1
ATOM 685 C C . LEU A 1 84 ? 3.022 -8.324 -1.007 1.00 51.16 84 LEU A C 1
ATOM 687 O O . LEU A 1 84 ? 1.985 -8.982 -1.239 1.00 51.16 84 LEU A O 1
#